Protein AF-A0A8S3WF06-F1 (afdb_monomer_lite)

Organism: Parnassius apollo (NCBI:txid110799)

Foldseek 3Di:
DLVVCLVCVVVQCVVCVVVVNNPPPVRDDDPVVSVVSVLVVQLCVLVVVLVVQCPDPPDDPLNNLVSLVSNLVSLVVSVDPVSVVVSVVSLVVLQVPDDLVSLLVVCVVDVVVSVVCQVVQCVDPSSHHDDPVVSVVVVVVVVVVVVVVVVVVVVVVVPVPDDDDDDDDDDD

Radius of gyration: 29.97 Å; chains: 1; bounding box: 88×62×79 Å

pLDDT: mean 84.51, std 13.33, range [39.91, 98.0]

Structure (mmCIF, N/CA/C/O backbone):
data_AF-A0A8S3WF06-F1
#
_entry.id   AF-A0A8S3WF06-F1
#
loop_
_atom_site.group_PDB
_atom_site.id
_atom_site.type_symbol
_atom_site.label_atom_id
_atom_site.label_alt_id
_atom_site.label_comp_id
_atom_site.label_asym_id
_atom_site.label_entity_id
_atom_site.label_seq_id
_atom_site.pdbx_PDB_ins_code
_atom_site.Cartn_x
_atom_site.Cartn_y
_atom_site.Cartn_z
_atom_site.occupancy
_atom_site.B_iso_or_equiv
_atom_site.auth_seq_id
_atom_site.auth_comp_id
_atom_site.auth_asym_id
_atom_site.auth_atom_id
_atom_site.pdbx_PDB_model_num
ATOM 1 N N . MET A 1 1 ? -9.638 -11.127 12.799 1.00 84.12 1 MET A N 1
ATOM 2 C CA . MET A 1 1 ? -9.670 -11.046 14.275 1.00 84.12 1 MET A CA 1
ATOM 3 C C . MET A 1 1 ? -10.237 -9.708 14.735 1.00 84.12 1 MET A C 1
ATOM 5 O O . MET A 1 1 ? -11.352 -9.721 15.226 1.00 84.12 1 MET A O 1
ATOM 9 N N . ILE A 1 2 ? -9.568 -8.568 14.503 1.00 90.31 2 ILE A N 1
ATOM 10 C CA . ILE A 1 2 ? -10.082 -7.236 14.905 1.00 90.31 2 ILE A CA 1
ATOM 11 C C . ILE A 1 2 ? -11.420 -6.903 14.225 1.00 90.31 2 ILE A C 1
ATOM 13 O O . ILE A 1 2 ? -12.375 -6.543 14.903 1.00 90.31 2 ILE A O 1
ATOM 17 N N . SER A 1 3 ? -11.535 -7.109 12.910 1.00 89.81 3 SER A N 1
ATOM 18 C CA . SER A 1 3 ? -12.803 -6.915 12.190 1.00 89.81 3 SER A CA 1
ATOM 19 C C . SER A 1 3 ? -13.934 -7.807 12.719 1.00 89.81 3 SER A C 1
ATOM 21 O O . SER A 1 3 ? -15.079 -7.377 12.818 1.00 89.81 3 SER A O 1
ATOM 23 N N . THR A 1 4 ? -13.617 -9.050 13.094 1.00 92.38 4 THR A N 1
ATOM 24 C CA . THR A 1 4 ? -14.557 -9.979 13.735 1.00 92.38 4 THR A CA 1
ATOM 25 C C . THR A 1 4 ? -14.986 -9.453 15.100 1.00 92.38 4 THR A C 1
ATOM 27 O O . THR A 1 4 ? -16.179 -9.383 15.373 1.00 92.38 4 THR A O 1
ATOM 30 N N . PHE A 1 5 ? -14.029 -9.020 15.924 1.00 90.62 5 PHE A N 1
ATOM 31 C CA . PHE A 1 5 ? -14.292 -8.428 17.232 1.00 90.62 5 PHE A CA 1
ATOM 32 C C . PHE A 1 5 ? -15.185 -7.185 17.122 1.00 90.62 5 PHE A C 1
ATOM 34 O O . PHE A 1 5 ? -16.205 -7.098 17.799 1.00 90.62 5 PHE A O 1
ATOM 41 N N . ASN A 1 6 ? -14.888 -6.271 16.193 1.00 89.12 6 ASN A N 1
ATOM 42 C CA . ASN A 1 6 ? -15.689 -5.069 15.950 1.00 89.12 6 ASN A CA 1
ATOM 43 C C . ASN A 1 6 ? -17.150 -5.368 15.577 1.00 89.12 6 ASN A C 1
ATOM 45 O O . ASN A 1 6 ? -18.010 -4.528 15.835 1.00 89.12 6 ASN A O 1
ATOM 49 N N . LYS A 1 7 ? -17.441 -6.545 15.005 1.00 90.94 7 LYS A N 1
ATOM 50 C CA . LYS A 1 7 ? -18.812 -6.993 14.710 1.00 90.94 7 LYS A CA 1
ATOM 51 C C . LYS A 1 7 ? -19.537 -7.530 15.943 1.00 90.94 7 LYS A C 1
ATOM 53 O O . LYS A 1 7 ? -20.739 -7.327 16.062 1.00 90.94 7 LYS A O 1
ATOM 58 N N . VAL A 1 8 ? -18.827 -8.207 16.847 1.00 92.25 8 VAL A N 1
ATOM 59 C CA . VAL A 1 8 ? -19.431 -8.872 18.017 1.00 92.25 8 VAL A CA 1
ATOM 60 C C . VAL A 1 8 ? -19.358 -8.047 19.303 1.00 92.25 8 VAL A C 1
ATOM 62 O O . VAL A 1 8 ? -20.046 -8.381 20.262 1.00 92.25 8 VAL A O 1
ATOM 65 N N . LYS A 1 9 ? -18.588 -6.949 19.337 1.00 89.38 9 LYS A N 1
ATOM 66 C CA . LYS A 1 9 ? -18.362 -6.137 20.549 1.00 89.38 9 LYS A CA 1
ATOM 67 C C . LYS A 1 9 ? -19.641 -5.657 21.239 1.00 89.38 9 LYS A C 1
ATOM 69 O O . LYS A 1 9 ? -19.691 -5.623 22.460 1.00 89.38 9 LYS A O 1
ATOM 74 N N . LEU A 1 10 ? -20.693 -5.344 20.478 1.00 89.50 10 LEU A N 1
ATOM 75 C CA . LEU A 1 10 ? -21.985 -4.940 21.046 1.00 89.50 10 LEU A CA 1
ATOM 76 C C . LEU A 1 10 ? -22.714 -6.113 21.714 1.00 89.50 10 LEU A C 1
ATOM 78 O O . LEU A 1 10 ? -23.371 -5.924 22.732 1.00 89.50 10 LEU A O 1
ATOM 82 N N . CYS A 1 11 ? -22.594 -7.320 21.158 1.00 91.50 11 CYS A N 1
ATOM 83 C CA . CYS A 1 11 ? -23.150 -8.533 21.757 1.00 91.50 11 CYS A CA 1
ATOM 84 C C . CYS A 1 11 ? -22.401 -8.896 23.042 1.00 91.50 11 CYS A C 1
ATOM 86 O O . CYS A 1 11 ? -23.038 -9.212 24.039 1.00 91.50 11 CYS A O 1
ATOM 88 N N . VAL A 1 12 ? -21.068 -8.786 23.031 1.00 89.44 12 VAL A N 1
ATOM 89 C CA . VAL A 1 12 ? -20.232 -8.987 24.225 1.00 89.44 12 VAL A CA 1
ATOM 90 C C . VAL A 1 12 ? -20.593 -7.968 25.306 1.00 89.44 12 VAL A C 1
ATOM 92 O O . VAL A 1 12 ? -20.844 -8.359 26.438 1.00 89.44 12 VAL A O 1
ATOM 95 N N . GLY A 1 13 ? -20.717 -6.684 24.952 1.00 88.75 13 GLY A N 1
ATOM 96 C CA . GLY A 1 13 ? -21.120 -5.637 25.894 1.00 88.75 13 GLY A CA 1
ATOM 97 C C . GLY A 1 13 ? -22.489 -5.892 26.532 1.00 88.75 13 GLY A C 1
ATOM 98 O O . GLY A 1 13 ? -22.626 -5.769 27.742 1.00 88.75 13 GLY A O 1
ATOM 99 N N . LYS A 1 14 ? -23.488 -6.318 25.748 1.00 90.62 14 LYS A N 1
ATOM 100 C CA . LYS A 1 14 ? -24.807 -6.694 26.287 1.00 90.62 14 LYS A CA 1
ATOM 101 C C . LYS A 1 14 ? -24.733 -7.890 27.231 1.00 90.62 14 LYS A C 1
ATOM 103 O O . LYS A 1 14 ? -25.298 -7.827 28.311 1.00 90.62 14 LYS A O 1
ATOM 108 N N . ALA A 1 15 ? -23.990 -8.931 26.861 1.00 91.94 15 ALA A N 1
ATOM 109 C CA . ALA A 1 15 ? -23.816 -10.096 27.721 1.00 91.94 15 ALA A CA 1
ATOM 110 C C . ALA A 1 15 ? -23.139 -9.734 29.057 1.00 91.94 15 ALA A C 1
ATOM 112 O O . ALA A 1 15 ? -23.506 -10.280 30.092 1.00 91.94 15 ALA A O 1
ATOM 113 N N . LEU A 1 16 ? -22.187 -8.793 29.055 1.00 90.31 16 LEU A N 1
ATOM 114 C CA . LEU A 1 16 ? -21.571 -8.290 30.288 1.00 90.31 16 LEU A CA 1
ATOM 115 C C . LEU A 1 16 ? -22.575 -7.539 31.172 1.00 90.31 16 LEU A C 1
ATOM 117 O O . LEU A 1 16 ? -22.556 -7.731 32.385 1.00 90.31 16 LEU A O 1
ATOM 121 N N . ILE A 1 17 ? -23.470 -6.746 30.575 1.00 90.56 17 ILE A N 1
ATOM 122 C CA . ILE A 1 17 ? -24.560 -6.064 31.294 1.00 90.56 17 ILE A CA 1
ATOM 123 C C . ILE A 1 17 ? -25.534 -7.086 31.893 1.00 90.56 17 ILE A C 1
ATOM 125 O O . ILE A 1 17 ? -25.853 -6.998 33.075 1.00 90.56 17 ILE A O 1
ATOM 129 N N . ASP A 1 18 ? -25.958 -8.085 31.114 1.00 93.81 18 ASP A N 1
ATOM 130 C CA . ASP A 1 18 ? -26.899 -9.123 31.565 1.00 93.81 18 ASP A CA 1
ATOM 131 C C . ASP A 1 18 ? -26.340 -9.944 32.744 1.00 93.81 18 ASP A C 1
ATOM 133 O O . ASP A 1 18 ? -27.094 -10.419 33.593 1.00 93.81 18 ASP A O 1
ATOM 137 N N . LEU A 1 19 ? -25.013 -10.091 32.819 1.00 92.00 19 LEU A N 1
ATOM 138 C CA . LEU A 1 19 ? -24.305 -10.765 33.910 1.00 92.00 19 LEU A CA 1
ATOM 139 C C . LEU A 1 19 ? -23.949 -9.836 35.087 1.00 92.00 19 LEU A C 1
ATOM 141 O O . LEU A 1 19 ?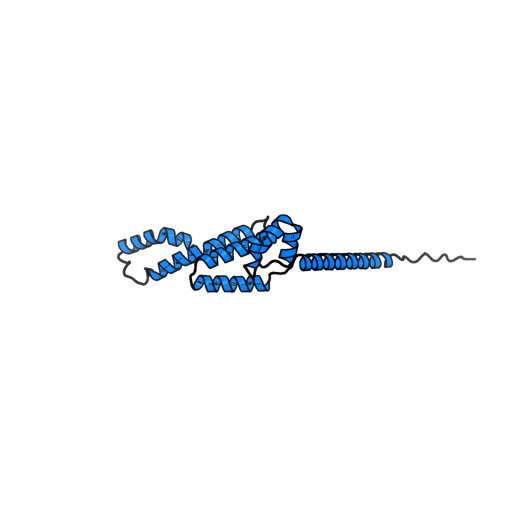 -23.395 -10.312 36.077 1.00 92.00 19 LEU A O 1
ATOM 145 N N . GLY A 1 20 ? -24.225 -8.530 34.994 1.00 88.25 20 GLY A N 1
ATOM 146 C CA . GLY A 1 20 ? -23.832 -7.532 35.998 1.00 88.25 20 GLY A CA 1
ATOM 147 C C . GLY A 1 20 ? -22.314 -7.338 36.125 1.00 88.25 20 GLY A C 1
ATOM 148 O O . GLY A 1 20 ? -21.825 -6.946 37.182 1.00 88.25 20 GLY A O 1
ATOM 149 N N . LEU A 1 21 ? -21.556 -7.663 35.072 1.00 87.88 21 LEU A N 1
ATOM 150 C CA . LEU A 1 21 ? -20.091 -7.576 35.020 1.00 87.88 21 LEU A CA 1
ATOM 151 C C . LEU A 1 21 ? -19.589 -6.347 34.250 1.00 87.88 21 LEU A C 1
ATOM 153 O O . LEU A 1 21 ? -18.383 -6.174 34.097 1.00 87.88 21 LEU A O 1
ATOM 157 N N . ASP A 1 22 ? -20.488 -5.500 33.760 1.00 81.62 22 ASP A N 1
ATOM 158 C CA . ASP A 1 22 ? -20.194 -4.313 32.952 1.00 81.62 22 ASP A CA 1
ATOM 159 C C . ASP A 1 22 ? -19.337 -3.267 33.678 1.00 81.62 22 ASP A C 1
ATOM 161 O O . ASP A 1 22 ? -18.555 -2.565 33.043 1.00 81.62 22 ASP A O 1
ATOM 165 N N . THR A 1 23 ? -19.445 -3.198 35.005 1.00 80.81 23 THR A N 1
ATOM 166 C CA . THR A 1 23 ? -18.658 -2.288 35.854 1.00 80.81 23 THR A CA 1
ATOM 167 C C . THR A 1 23 ? -17.288 -2.841 36.250 1.00 80.81 23 THR A C 1
ATOM 169 O O . THR A 1 23 ? -16.447 -2.091 36.748 1.00 80.81 23 THR A O 1
ATOM 172 N N . ASN A 1 24 ? -17.025 -4.131 36.012 1.00 83.44 24 ASN A N 1
ATOM 173 C CA . ASN A 1 24 ? -15.721 -4.725 36.282 1.00 83.44 24 ASN A CA 1
ATOM 174 C C . ASN A 1 24 ? -14.740 -4.345 35.165 1.00 83.44 24 ASN A C 1
ATOM 176 O O . ASN A 1 24 ? -14.902 -4.737 34.004 1.00 83.44 24 ASN A O 1
ATOM 180 N N . SER A 1 25 ? -13.681 -3.624 35.534 1.00 77.50 25 SER A N 1
ATOM 181 C CA . SER A 1 25 ? -12.604 -3.228 34.617 1.00 77.50 25 SER A CA 1
ATOM 182 C C . SER A 1 25 ? -11.850 -4.414 34.016 1.00 77.50 25 SER A C 1
ATOM 184 O O . SER A 1 25 ? -11.209 -4.271 32.984 1.00 77.50 25 SER A O 1
ATOM 186 N N . ASP A 1 26 ? -11.937 -5.590 34.639 1.00 82.94 26 ASP A N 1
ATOM 187 C CA . ASP A 1 26 ? -11.253 -6.800 34.171 1.00 82.94 26 ASP A CA 1
ATOM 188 C C . ASP A 1 26 ? -11.889 -7.392 32.903 1.00 82.94 26 ASP A C 1
ATOM 190 O O . ASP A 1 26 ? -11.237 -8.134 32.167 1.00 82.94 26 ASP A O 1
ATOM 194 N N . TYR A 1 27 ? -13.161 -7.075 32.639 1.00 80.75 27 TYR A N 1
ATOM 195 C CA . TYR A 1 27 ? -13.939 -7.681 31.553 1.00 80.75 27 TYR A CA 1
ATOM 196 C C . TYR A 1 27 ? -14.423 -6.676 30.504 1.00 80.75 27 TYR A C 1
ATOM 198 O O . TYR A 1 27 ? -14.832 -7.082 29.414 1.00 80.75 27 TYR A O 1
ATOM 206 N N . SER A 1 28 ? -14.391 -5.378 30.809 1.00 80.88 28 SER A N 1
ATOM 207 C CA . SER A 1 28 ? -14.886 -4.320 29.931 1.00 80.88 28 SER A CA 1
ATOM 208 C C . SER A 1 28 ? -13.738 -3.500 29.345 1.00 80.88 28 SER A C 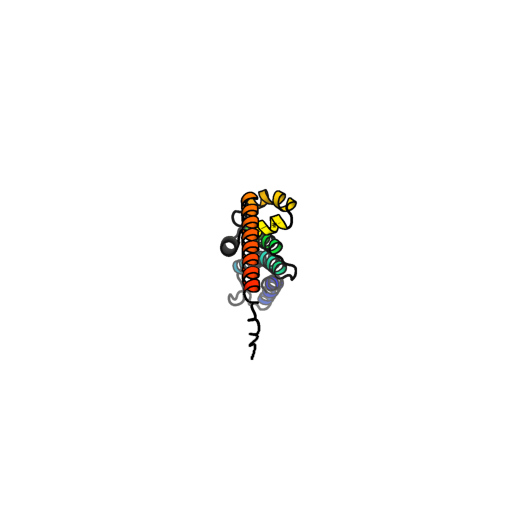1
ATOM 210 O O . SER A 1 28 ? -12.829 -3.077 30.050 1.00 80.88 28 SER A O 1
ATOM 212 N N . LEU A 1 29 ? -13.789 -3.271 28.030 1.00 84.69 29 LEU A N 1
ATOM 213 C CA . LEU A 1 29 ? -12.903 -2.311 27.377 1.00 84.69 29 LEU A CA 1
ATOM 214 C C . LEU A 1 29 ? -13.469 -0.898 27.512 1.00 84.69 29 LEU A C 1
ATOM 216 O O . LEU A 1 29 ? -14.684 -0.692 27.401 1.00 84.69 29 LEU A O 1
ATOM 220 N N . SER A 1 30 ? -12.584 0.079 27.662 1.00 87.44 30 SER A N 1
ATOM 221 C CA . SER A 1 30 ? -12.948 1.490 27.664 1.00 87.44 30 SER A CA 1
ATOM 222 C C . SER A 1 30 ? -13.412 1.961 26.277 1.00 87.44 30 SER A C 1
ATOM 224 O O . SER A 1 30 ? -13.138 1.349 25.235 1.00 87.44 30 SER A O 1
ATOM 226 N N . ALA A 1 31 ? -14.115 3.095 26.235 1.00 86.94 31 ALA A N 1
ATOM 227 C CA . ALA A 1 31 ? -14.533 3.713 24.976 1.00 86.94 31 ALA A CA 1
ATOM 228 C C . ALA A 1 31 ? -13.329 4.086 24.086 1.00 86.94 31 ALA A C 1
ATOM 230 O O . ALA A 1 31 ? -13.384 3.963 22.855 1.00 86.94 31 ALA A O 1
ATOM 231 N N . GLU A 1 32 ? -12.221 4.499 24.702 1.00 89.75 32 GLU A N 1
ATOM 232 C CA . GLU A 1 32 ? -10.953 4.786 24.034 1.00 89.75 32 GLU A CA 1
ATOM 233 C C . GLU A 1 32 ? -10.375 3.522 23.392 1.00 89.75 32 GLU A C 1
ATOM 235 O O . GLU A 1 32 ? -10.008 3.547 22.216 1.00 89.75 32 GLU A O 1
ATOM 240 N N . GLU A 1 33 ? -10.362 2.394 24.104 1.00 89.31 33 GLU A N 1
ATOM 241 C CA . GLU A 1 33 ? -9.859 1.116 23.587 1.00 89.31 33 GLU A CA 1
ATOM 242 C C . GLU A 1 33 ? -10.685 0.616 22.395 1.00 89.31 33 GLU A C 1
ATOM 244 O O . GLU A 1 33 ? -10.134 0.219 21.361 1.00 89.31 33 GLU A O 1
ATOM 249 N N . TYR A 1 34 ? -12.015 0.729 22.463 1.00 88.69 34 TYR A N 1
ATOM 250 C CA . TYR A 1 34 ? -12.882 0.429 21.320 1.00 88.69 34 TYR A CA 1
ATOM 251 C C . TYR A 1 34 ? -12.615 1.332 20.116 1.00 88.69 34 TYR A C 1
ATOM 253 O O . TYR A 1 34 ? -12.687 0.883 18.962 1.00 88.69 34 TYR A O 1
ATOM 261 N N . THR A 1 35 ? -12.313 2.603 20.368 1.00 88.62 35 THR A N 1
ATOM 262 C CA . THR A 1 35 ? -11.961 3.567 19.324 1.00 88.62 35 THR A CA 1
ATOM 263 C C . THR A 1 35 ? -10.633 3.186 18.674 1.00 88.62 35 THR A C 1
ATOM 265 O O . THR A 1 35 ? -10.538 3.165 17.445 1.00 88.62 35 THR A O 1
ATOM 268 N N . VAL A 1 36 ? -9.635 2.785 19.466 1.00 88.75 36 VAL A N 1
ATOM 269 C CA . VAL A 1 36 ? -8.344 2.281 18.972 1.00 88.75 36 VAL A CA 1
ATOM 270 C C . VAL A 1 36 ? -8.533 1.040 18.099 1.00 88.75 36 VAL A C 1
ATOM 272 O O . VAL A 1 36 ? -8.015 1.011 16.984 1.00 88.75 36 VAL A O 1
ATOM 275 N N . LEU A 1 37 ? -9.319 0.051 18.532 1.00 89.75 37 LEU A N 1
ATOM 276 C CA . LEU A 1 37 ? -9.584 -1.166 17.749 1.00 89.75 37 LEU A CA 1
ATOM 277 C C . LEU A 1 37 ? -10.316 -0.877 16.433 1.00 89.75 37 LEU A C 1
ATOM 279 O O . LEU A 1 37 ? -10.025 -1.483 15.400 1.00 89.75 37 LEU A O 1
ATOM 283 N N . THR A 1 38 ? -11.250 0.071 16.448 1.00 88.75 38 THR A N 1
ATOM 284 C CA . THR A 1 38 ? -11.964 0.499 15.237 1.00 88.75 38 THR A CA 1
ATOM 285 C C . THR A 1 38 ? -11.022 1.221 14.273 1.00 88.75 38 THR A C 1
ATOM 287 O O . THR A 1 38 ? -11.062 0.984 13.066 1.00 88.75 38 THR A O 1
ATOM 290 N N . ASN A 1 39 ? -10.135 2.068 14.796 1.00 88.50 39 ASN A N 1
ATOM 291 C CA . ASN A 1 39 ? -9.130 2.750 13.991 1.00 88.50 39 ASN A CA 1
ATOM 292 C C . ASN A 1 39 ? -8.122 1.758 13.405 1.00 88.50 39 ASN A C 1
ATOM 294 O O . ASN A 1 39 ? -7.877 1.813 12.205 1.00 88.50 39 ASN A O 1
ATOM 298 N N . LEU A 1 40 ? -7.608 0.808 14.192 1.00 90.81 40 LEU A N 1
ATOM 299 C CA . LEU A 1 40 ? -6.702 -0.241 13.712 1.00 90.81 40 LEU A CA 1
ATOM 300 C C . LEU A 1 40 ? -7.306 -1.052 12.564 1.00 90.81 40 LEU A C 1
ATOM 302 O O . LEU A 1 40 ? -6.621 -1.315 11.579 1.00 90.81 40 LEU A O 1
ATOM 306 N N . ASP A 1 41 ? -8.590 -1.402 12.647 1.00 91.69 41 ASP A N 1
ATOM 307 C CA . ASP A 1 41 ? -9.278 -2.111 11.564 1.00 91.69 41 ASP A CA 1
ATOM 308 C C . ASP A 1 41 ? -9.252 -1.311 10.254 1.00 91.69 41 ASP A C 1
ATOM 310 O O . ASP A 1 41 ? -8.956 -1.871 9.199 1.00 91.69 41 ASP A O 1
ATOM 314 N N . ARG A 1 42 ? -9.466 0.012 10.323 1.00 90.88 42 ARG A N 1
ATOM 315 C CA . ARG A 1 42 ? -9.368 0.921 9.166 1.00 90.88 42 ARG A CA 1
ATOM 316 C C . ARG A 1 42 ? -7.947 1.007 8.613 1.00 90.88 42 ARG A C 1
ATOM 318 O O . ARG A 1 42 ? -7.784 0.974 7.398 1.00 90.88 42 ARG A O 1
ATOM 325 N N . VAL A 1 43 ? -6.933 1.073 9.481 1.00 92.69 43 VAL A N 1
ATOM 326 C CA . VAL A 1 43 ? -5.513 1.094 9.077 1.00 92.69 43 VAL A CA 1
ATOM 327 C C . VAL A 1 43 ? -5.122 -0.182 8.337 1.00 92.69 43 VAL A C 1
ATOM 329 O O . VAL A 1 43 ? -4.381 -0.130 7.357 1.00 92.69 43 VAL A O 1
ATOM 332 N N . PHE A 1 44 ? -5.627 -1.334 8.776 1.00 92.69 44 PHE A N 1
ATOM 333 C CA . PHE A 1 44 ? -5.276 -2.612 8.166 1.00 92.69 44 PHE A CA 1
ATOM 334 C C . PHE A 1 44 ? -6.003 -2.898 6.849 1.00 92.69 44 PHE A C 1
ATOM 336 O O . PHE A 1 44 ? -5.511 -3.729 6.088 1.00 92.69 44 PHE A O 1
ATOM 343 N N . GLN A 1 45 ? -7.108 -2.217 6.521 1.00 93.69 45 GLN A N 1
ATOM 344 C CA . GLN A 1 45 ? -7.802 -2.419 5.238 1.00 93.69 45 GLN A CA 1
ATOM 345 C C . GLN A 1 45 ? -6.905 -2.202 4.003 1.00 93.69 45 GLN A C 1
ATOM 347 O O . GLN A 1 45 ? -6.799 -3.128 3.195 1.00 93.69 45 GLN A O 1
ATOM 352 N N . PRO A 1 46 ? -6.222 -1.051 3.822 1.00 95.25 46 PRO A N 1
ATOM 353 C CA . PRO A 1 46 ? -5.363 -0.848 2.654 1.00 95.25 46 PRO A CA 1
ATOM 354 C C . PRO A 1 46 ? -4.176 -1.814 2.615 1.00 95.25 46 PRO A C 1
ATOM 356 O O . PRO A 1 46 ? -3.774 -2.239 1.535 1.00 95.25 46 PRO A O 1
ATOM 359 N N . ILE A 1 47 ? -3.649 -2.210 3.777 1.00 95.00 47 ILE A N 1
ATOM 360 C CA . ILE A 1 47 ? -2.549 -3.179 3.876 1.00 95.00 47 ILE A CA 1
ATOM 361 C C . ILE A 1 47 ? -3.024 -4.565 3.442 1.00 95.00 47 ILE A C 1
ATOM 363 O O . ILE A 1 47 ? -2.351 -5.229 2.659 1.00 95.00 47 ILE A O 1
ATOM 367 N N . LYS A 1 48 ? -4.203 -4.991 3.904 1.00 95.69 48 LYS A N 1
ATOM 368 C CA . LYS A 1 48 ? -4.814 -6.258 3.503 1.00 95.69 48 LYS A CA 1
ATOM 369 C C . LYS A 1 48 ? -5.000 -6.317 1.986 1.00 95.69 48 LYS A C 1
ATOM 371 O O . LYS A 1 48 ? -4.545 -7.276 1.374 1.00 95.69 48 LYS A O 1
ATOM 376 N N . LEU A 1 49 ? -5.619 -5.293 1.393 1.00 96.62 49 LEU A N 1
ATOM 377 C CA . LEU A 1 49 ? -5.831 -5.220 -0.058 1.00 96.62 49 LEU A CA 1
ATOM 378 C C . LEU A 1 49 ? -4.505 -5.273 -0.823 1.00 96.62 49 LEU A C 1
ATOM 380 O O . LEU A 1 49 ? -4.389 -5.984 -1.818 1.00 96.62 49 LEU A O 1
ATOM 384 N N . ALA A 1 50 ? -3.490 -4.555 -0.339 1.00 97.38 50 ALA A N 1
ATOM 385 C CA . ALA A 1 50 ? -2.174 -4.561 -0.956 1.00 97.38 50 ALA A CA 1
ATOM 386 C C . ALA A 1 50 ? -1.526 -5.950 -0.919 1.00 97.38 50 ALA A C 1
ATOM 388 O O . ALA A 1 50 ? -1.043 -6.428 -1.941 1.00 97.38 50 ALA A O 1
ATOM 389 N N . VAL A 1 51 ? -1.557 -6.624 0.233 1.00 96.75 51 VAL A N 1
ATOM 390 C CA . VAL A 1 51 ? -1.027 -7.987 0.380 1.00 96.75 51 VAL A CA 1
ATOM 391 C C . VAL A 1 51 ? -1.789 -8.970 -0.506 1.00 96.75 51 VAL A C 1
ATOM 393 O O . VAL A 1 51 ? -1.160 -9.781 -1.176 1.00 96.75 51 VAL A O 1
ATOM 396 N N . GLU A 1 52 ? -3.119 -8.877 -0.570 1.00 97.44 52 GLU A N 1
ATOM 397 C CA . GLU A 1 52 ? -3.928 -9.728 -1.447 1.00 97.44 52 GLU A CA 1
ATOM 398 C C . GLU A 1 52 ? -3.506 -9.592 -2.909 1.00 97.44 52 GLU A C 1
ATOM 400 O O . GLU A 1 52 ? -3.332 -10.610 -3.571 1.00 97.44 52 GLU A O 1
ATOM 405 N N . VAL A 1 53 ? -3.280 -8.368 -3.400 1.00 98.00 53 VAL A N 1
ATOM 406 C CA . VAL A 1 53 ? -2.814 -8.140 -4.776 1.00 98.00 53 VAL A CA 1
ATOM 407 C C . VAL A 1 53 ? -1.385 -8.648 -4.976 1.00 98.00 53 VAL A C 1
ATOM 409 O O . VAL A 1 53 ? -1.138 -9.374 -5.936 1.00 98.00 53 VAL A O 1
ATOM 412 N N . LEU A 1 54 ? -0.466 -8.331 -4.059 1.00 96.50 54 LEU A N 1
ATOM 413 C CA . LEU A 1 54 ? 0.944 -8.735 -4.139 1.00 96.50 54 LEU A CA 1
ATOM 414 C C . LEU A 1 54 ? 1.143 -10.254 -4.079 1.00 96.50 54 LEU A C 1
ATOM 416 O O . LEU A 1 54 ? 2.111 -10.771 -4.630 1.00 96.50 54 LEU A O 1
ATOM 420 N N . CYS A 1 55 ? 0.244 -10.974 -3.409 1.00 97.00 55 CYS A N 1
ATOM 421 C CA . CYS A 1 55 ? 0.298 -12.429 -3.290 1.00 97.00 55 CYS A CA 1
ATOM 422 C C . CYS A 1 55 ? -0.390 -13.168 -4.449 1.00 97.00 55 CYS A C 1
ATOM 424 O O . CYS A 1 55 ? -0.417 -14.403 -4.447 1.00 97.00 55 CYS A O 1
ATOM 426 N N . ARG A 1 56 ? -0.948 -12.466 -5.444 1.00 97.44 56 ARG A N 1
ATOM 427 C CA . ARG A 1 56 ? -1.498 -13.124 -6.636 1.00 97.44 56 ARG A CA 1
ATOM 428 C C . ARG A 1 56 ? -0.383 -13.681 -7.516 1.00 97.44 56 ARG A C 1
ATOM 430 O O . ARG A 1 56 ? 0.687 -13.094 -7.641 1.00 97.44 56 ARG A O 1
ATOM 437 N N . ARG A 1 57 ? -0.669 -14.792 -8.203 1.00 96.50 57 ARG A N 1
ATOM 438 C CA . ARG A 1 57 ? 0.287 -15.434 -9.128 1.00 96.50 57 ARG A CA 1
ATOM 439 C C . ARG A 1 57 ? 0.652 -14.560 -10.328 1.00 96.50 57 ARG A C 1
ATOM 441 O O . ARG A 1 57 ? 1.720 -14.744 -10.894 1.00 96.50 57 ARG A O 1
ATOM 448 N N . ASP A 1 58 ? -0.237 -13.658 -10.727 1.00 95.00 58 ASP A N 1
ATOM 449 C CA . ASP A 1 58 ? -0.055 -12.736 -11.847 1.00 95.00 58 ASP A CA 1
ATOM 450 C C . ASP A 1 58 ? 0.540 -11.382 -11.424 1.00 95.00 58 ASP A C 1
ATOM 452 O O . ASP A 1 58 ? 0.668 -10.487 -12.258 1.00 95.00 58 ASP A O 1
ATOM 456 N N . SER A 1 59 ? 0.918 -11.214 -10.150 1.00 94.00 59 SER A N 1
ATOM 457 C CA . SER A 1 59 ? 1.536 -9.976 -9.678 1.00 94.00 59 SER A CA 1
ATOM 458 C C . SER A 1 59 ? 2.958 -9.839 -10.222 1.00 94.00 59 SER A C 1
ATOM 460 O O . SER A 1 59 ? 3.881 -10.532 -9.795 1.00 94.00 59 SER A O 1
ATOM 462 N N . ASP A 1 60 ? 3.144 -8.892 -11.138 1.00 91.25 60 ASP A N 1
ATOM 463 C CA . ASP A 1 60 ? 4.451 -8.482 -11.650 1.00 91.25 60 ASP A CA 1
ATOM 464 C C . ASP A 1 60 ? 5.008 -7.248 -10.908 1.00 91.25 60 ASP A C 1
ATOM 466 O O . ASP A 1 60 ? 4.358 -6.666 -10.035 1.00 91.25 60 ASP A O 1
ATOM 470 N N . LEU A 1 61 ? 6.236 -6.829 -11.243 1.00 89.81 61 LEU A N 1
ATOM 471 C CA . LEU A 1 61 ? 6.893 -5.703 -10.561 1.00 89.81 61 LEU A CA 1
ATOM 472 C C . LEU A 1 61 ? 6.150 -4.370 -10.759 1.00 89.81 61 LEU A C 1
ATOM 474 O O . LEU A 1 61 ? 6.155 -3.522 -9.869 1.00 89.81 61 LEU A O 1
ATOM 478 N N . VAL A 1 62 ? 5.483 -4.187 -11.902 1.00 88.75 62 VAL A N 1
ATOM 479 C CA . VAL A 1 62 ? 4.688 -2.982 -12.188 1.00 88.75 62 VAL A CA 1
ATOM 480 C C . VAL A 1 62 ? 3.422 -2.966 -11.325 1.00 88.75 62 VAL A C 1
ATOM 482 O O . VAL A 1 62 ? 3.077 -1.945 -10.731 1.00 88.75 62 VAL A O 1
ATOM 485 N N . THR A 1 63 ? 2.761 -4.113 -11.191 1.00 91.56 63 THR A N 1
ATOM 486 C CA . THR A 1 63 ? 1.606 -4.300 -10.307 1.00 91.56 63 THR A CA 1
ATOM 487 C C . THR A 1 63 ? 2.002 -4.036 -8.859 1.00 91.56 63 THR A C 1
ATOM 489 O O . THR A 1 63 ? 1.317 -3.284 -8.163 1.00 91.56 63 THR A O 1
ATOM 492 N N . ALA A 1 64 ? 3.149 -4.561 -8.425 1.00 92.50 64 ALA A N 1
ATOM 493 C CA . ALA A 1 64 ? 3.672 -4.317 -7.089 1.00 92.50 64 ALA A CA 1
ATOM 494 C C . ALA A 1 64 ? 3.932 -2.826 -6.822 1.00 92.50 64 ALA A C 1
ATOM 496 O O . ALA A 1 64 ? 3.493 -2.308 -5.797 1.00 92.50 64 ALA A O 1
ATOM 497 N N . GLU A 1 65 ? 4.557 -2.113 -7.762 1.00 90.31 65 GLU A N 1
ATOM 498 C CA . GLU A 1 65 ? 4.797 -0.666 -7.661 1.00 90.31 65 GLU A CA 1
ATOM 499 C C . GLU A 1 65 ? 3.489 0.120 -7.475 1.00 90.31 65 GLU A C 1
ATOM 501 O O . GLU A 1 65 ? 3.367 0.944 -6.565 1.00 90.31 65 GLU A O 1
ATOM 506 N N . THR A 1 66 ? 2.490 -0.147 -8.322 1.00 90.31 66 THR A N 1
ATOM 507 C CA . THR A 1 66 ? 1.190 0.543 -8.249 1.00 90.31 66 THR A CA 1
ATOM 508 C C . THR A 1 66 ? 0.440 0.222 -6.958 1.00 90.31 66 THR A C 1
ATOM 510 O O . THR A 1 66 ? -0.157 1.109 -6.348 1.00 90.31 66 THR A O 1
ATOM 513 N N . THR A 1 67 ? 0.536 -1.021 -6.490 1.00 95.44 67 THR A N 1
ATOM 514 C CA . THR A 1 67 ? -0.123 -1.495 -5.270 1.00 95.44 67 THR A CA 1
ATOM 515 C C . THR A 1 67 ? 0.506 -0.894 -4.017 1.00 95.44 67 THR A C 1
ATOM 517 O O . THR A 1 67 ? -0.210 -0.445 -3.122 1.00 95.44 67 THR A O 1
ATOM 520 N N . LEU A 1 68 ? 1.839 -0.816 -3.957 1.00 94.69 68 LEU A N 1
ATOM 521 C CA . LEU A 1 68 ? 2.544 -0.149 -2.862 1.00 94.69 68 LEU A CA 1
ATOM 522 C C . LEU A 1 68 ? 2.199 1.342 -2.810 1.00 94.69 68 LEU A C 1
ATOM 524 O O . LEU A 1 68 ? 1.933 1.861 -1.726 1.00 94.69 68 LEU A O 1
ATOM 528 N N . ARG A 1 69 ? 2.116 2.021 -3.962 1.00 92.19 69 ARG A N 1
ATOM 529 C CA . ARG A 1 69 ? 1.671 3.422 -3.995 1.00 92.19 69 ARG A CA 1
ATOM 530 C C . ARG A 1 69 ? 0.238 3.577 -3.508 1.00 92.19 69 ARG A C 1
ATOM 532 O O . ARG A 1 69 ? -0.032 4.458 -2.695 1.00 92.19 69 ARG A O 1
ATOM 539 N N . PHE A 1 70 ? -0.673 2.730 -3.984 1.00 94.50 70 PHE A N 1
ATOM 540 C CA . PHE A 1 70 ? -2.062 2.722 -3.530 1.00 94.50 70 PHE A CA 1
ATOM 541 C C . PHE A 1 70 ? -2.146 2.570 -2.006 1.00 94.50 70 PHE A C 1
ATOM 543 O O . PHE A 1 70 ? -2.815 3.365 -1.348 1.00 94.50 70 PHE A O 1
ATOM 550 N N . MET A 1 71 ? -1.415 1.604 -1.442 1.00 96.38 71 MET A N 1
ATOM 551 C CA . MET A 1 71 ? -1.376 1.357 -0.002 1.00 96.38 71 MET A CA 1
ATOM 552 C C . MET A 1 71 ? -0.923 2.597 0.773 1.00 96.38 71 MET A C 1
ATOM 554 O O . MET A 1 71 ? -1.591 2.993 1.725 1.00 96.38 71 MET A O 1
ATOM 558 N N . ILE A 1 72 ? 0.183 3.222 0.359 1.00 94.81 72 ILE A N 1
ATOM 559 C CA . ILE A 1 72 ? 0.725 4.409 1.030 1.00 94.81 72 ILE A CA 1
ATOM 560 C C . ILE A 1 72 ? -0.258 5.581 0.961 1.00 94.81 72 ILE A C 1
ATOM 562 O O . ILE A 1 72 ? -0.568 6.155 2.001 1.00 94.81 72 ILE A O 1
ATOM 566 N N . ARG A 1 73 ? -0.839 5.869 -0.211 1.00 93.19 73 ARG A N 1
ATOM 567 C CA . ARG A 1 73 ? -1.839 6.943 -0.360 1.00 93.19 73 ARG A CA 1
ATOM 568 C C . ARG A 1 73 ? -3.053 6.715 0.538 1.00 93.19 73 ARG A C 1
ATOM 570 O O . ARG A 1 73 ? -3.499 7.632 1.218 1.00 93.19 73 ARG A O 1
ATOM 577 N N . LYS A 1 74 ? -3.562 5.480 0.594 1.00 94.50 74 LYS A N 1
ATOM 578 C CA . LYS A 1 74 ? -4.698 5.131 1.458 1.00 94.50 74 LYS A CA 1
ATOM 579 C C . LYS A 1 74 ? -4.385 5.205 2.943 1.00 94.50 74 LYS A C 1
ATOM 581 O O . LYS A 1 74 ? -5.271 5.534 3.724 1.00 94.50 74 LYS A O 1
ATOM 586 N N . LEU A 1 75 ? -3.148 4.929 3.341 1.00 94.06 75 LEU A N 1
ATOM 587 C CA . LEU A 1 75 ? -2.714 5.164 4.713 1.00 94.06 75 LEU A CA 1
ATOM 588 C C . LEU A 1 75 ? -2.640 6.671 5.000 1.00 94.06 75 LEU A C 1
ATOM 590 O O . LEU A 1 75 ? -3.208 7.134 5.984 1.00 94.06 75 LEU A O 1
ATOM 594 N N . GLU A 1 76 ? -2.026 7.461 4.125 1.00 91.62 76 GLU A N 1
ATOM 595 C CA . GLU A 1 76 ? -1.879 8.912 4.309 1.00 91.62 76 GLU A CA 1
ATOM 596 C C . GLU A 1 76 ? -3.234 9.652 4.414 1.00 91.62 76 GLU A C 1
ATOM 598 O O . GLU A 1 76 ? -3.341 10.622 5.165 1.00 91.62 76 GLU A O 1
ATOM 603 N N . GLU A 1 77 ? -4.301 9.137 3.787 1.00 92.38 77 GLU A N 1
ATOM 604 C CA . GLU A 1 77 ? -5.684 9.636 3.929 1.00 92.38 77 GLU A CA 1
ATOM 605 C C . GLU A 1 77 ? -6.251 9.519 5.366 1.00 92.38 77 GLU A C 1
ATOM 607 O O . GLU A 1 77 ? -7.132 10.290 5.748 1.00 92.38 77 GLU A O 1
ATOM 612 N N . LEU A 1 78 ? -5.766 8.589 6.200 1.00 89.62 78 LEU A N 1
ATOM 613 C CA . LEU A 1 78 ? -6.346 8.307 7.524 1.00 89.62 78 LEU A CA 1
ATOM 614 C C . LEU A 1 78 ? -5.899 9.281 8.636 1.00 89.62 78 LEU A C 1
ATOM 616 O O . LEU A 1 78 ? -6.401 9.167 9.750 1.00 89.62 78 LEU A O 1
ATOM 620 N N . THR A 1 79 ? -4.986 10.225 8.357 1.00 82.50 79 THR A N 1
ATOM 621 C CA . THR A 1 79 ? -4.484 11.366 9.181 1.00 82.50 79 THR A CA 1
ATOM 622 C C . THR A 1 79 ? -4.050 11.134 10.647 1.00 82.50 79 THR A C 1
ATOM 624 O O . THR A 1 79 ? -3.433 12.020 11.249 1.00 82.50 79 THR A O 1
ATOM 627 N N . THR A 1 80 ? -4.271 9.957 11.239 1.00 86.69 80 THR A N 1
ATOM 628 C CA . THR A 1 80 ? -3.889 9.663 12.631 1.00 86.69 80 THR A CA 1
ATOM 629 C C . THR A 1 80 ? -2.369 9.620 12.832 1.00 86.69 80 THR A C 1
ATOM 631 O O . THR A 1 80 ? -1.594 9.310 11.924 1.00 86.69 80 THR A O 1
ATOM 634 N N . THR A 1 81 ? -1.918 9.893 14.060 1.00 88.31 81 THR A N 1
ATOM 635 C CA . THR A 1 81 ? -0.492 9.855 14.438 1.00 88.31 81 THR A CA 1
ATOM 636 C C . THR A 1 81 ? 0.137 8.477 14.239 1.00 88.31 81 THR A C 1
ATOM 638 O O . THR A 1 81 ? 1.265 8.389 13.755 1.00 88.31 81 THR A O 1
ATOM 641 N N . LEU A 1 82 ? -0.589 7.406 14.574 1.00 86.94 82 LEU A N 1
ATOM 642 C CA . LEU A 1 82 ? -0.149 6.026 14.365 1.00 86.94 82 LEU A CA 1
ATOM 643 C C . LEU A 1 82 ? 0.075 5.737 12.879 1.00 86.94 82 LEU A C 1
ATOM 645 O O . LEU A 1 82 ? 1.120 5.210 12.503 1.00 86.94 82 LEU A O 1
ATOM 649 N N . VAL A 1 83 ? -0.890 6.114 12.035 1.00 91.75 83 VAL A N 1
ATOM 650 C CA . VAL A 1 83 ? -0.804 5.867 10.594 1.00 91.75 83 VAL A CA 1
ATOM 651 C C . VAL A 1 83 ? 0.336 6.645 9.966 1.00 91.75 83 VAL A C 1
ATOM 653 O O . VAL A 1 83 ? 1.036 6.094 9.129 1.00 91.75 83 VAL A O 1
ATOM 656 N N . ARG A 1 84 ? 0.587 7.878 10.410 1.00 91.81 84 ARG A N 1
ATOM 657 C CA . ARG A 1 84 ? 1.729 8.664 9.933 1.00 91.81 84 ARG A CA 1
ATOM 658 C C . ARG A 1 84 ? 3.055 7.946 10.178 1.00 91.81 84 ARG A C 1
ATOM 660 O O . ARG A 1 84 ? 3.832 7.790 9.245 1.00 91.81 84 ARG A O 1
ATOM 667 N N . LYS A 1 85 ? 3.272 7.444 11.400 1.00 93.38 85 LYS A N 1
ATOM 668 C CA . LYS A 1 85 ? 4.478 6.671 11.749 1.00 93.38 85 LYS A CA 1
ATOM 669 C C . LYS A 1 85 ? 4.588 5.379 10.937 1.00 93.38 85 LYS A C 1
ATOM 671 O O . LYS A 1 85 ? 5.673 5.017 10.492 1.00 93.38 85 LYS A O 1
ATOM 676 N N . LEU A 1 86 ? 3.467 4.683 10.742 1.00 93.62 86 LEU A N 1
ATOM 677 C CA . LEU A 1 86 ? 3.427 3.457 9.949 1.00 93.62 86 LEU A CA 1
ATOM 678 C C . LEU A 1 86 ? 3.736 3.729 8.472 1.00 93.62 86 LEU A C 1
ATOM 680 O O . LEU A 1 86 ? 4.571 3.042 7.891 1.00 93.62 86 LEU A O 1
ATOM 684 N N . ALA A 1 87 ? 3.095 4.737 7.880 1.00 94.19 87 ALA A N 1
ATOM 685 C CA . ALA A 1 87 ? 3.321 5.153 6.504 1.00 94.19 87 ALA A CA 1
ATOM 686 C C . ALA A 1 87 ? 4.781 5.565 6.303 1.00 94.19 87 ALA A C 1
ATOM 688 O O . ALA A 1 87 ? 5.421 5.069 5.386 1.00 94.19 87 ALA A O 1
ATOM 689 N N . GLU A 1 88 ? 5.345 6.375 7.199 1.00 94.81 88 GLU A N 1
ATOM 690 C CA . GLU A 1 88 ? 6.755 6.772 7.157 1.00 94.81 88 GLU A CA 1
ATOM 691 C C . GLU A 1 88 ? 7.702 5.563 7.223 1.00 94.81 88 GLU A C 1
ATOM 693 O O . GLU A 1 88 ? 8.596 5.424 6.389 1.00 94.81 88 GLU A O 1
ATOM 698 N N . SER A 1 89 ? 7.464 4.627 8.147 1.00 95.38 89 SER A N 1
ATOM 699 C CA . SER A 1 89 ? 8.255 3.395 8.249 1.00 95.38 89 SER A CA 1
ATOM 700 C C . SER A 1 89 ? 8.175 2.545 6.975 1.00 95.38 89 SER A C 1
ATOM 702 O O . SER A 1 89 ? 9.196 2.051 6.489 1.00 95.38 89 SER A O 1
ATOM 704 N N . LEU A 1 90 ? 6.982 2.418 6.386 1.00 95.25 90 LEU A N 1
ATOM 705 C CA . LEU A 1 90 ? 6.789 1.712 5.121 1.00 95.25 90 LEU A CA 1
ATOM 706 C C . LEU A 1 90 ? 7.482 2.432 3.962 1.00 95.25 90 LEU A C 1
ATOM 708 O O . LEU A 1 90 ? 8.141 1.774 3.159 1.00 95.25 90 LEU A O 1
ATOM 712 N N . ARG A 1 91 ? 7.394 3.765 3.890 1.00 95.19 91 ARG A N 1
ATOM 713 C CA . ARG A 1 91 ? 8.078 4.574 2.871 1.00 95.19 91 ARG A CA 1
ATOM 714 C C . ARG A 1 91 ? 9.588 4.374 2.940 1.00 95.19 91 ARG A C 1
ATOM 716 O O . ARG A 1 91 ? 10.192 4.096 1.909 1.00 95.19 91 ARG A O 1
ATOM 723 N N . ASN A 1 92 ? 10.172 4.403 4.137 1.00 95.50 92 ASN A N 1
ATOM 724 C CA . ASN A 1 92 ? 11.599 4.137 4.337 1.00 95.50 92 ASN A CA 1
ATOM 725 C C . ASN A 1 92 ? 11.974 2.730 3.860 1.00 95.50 92 ASN A C 1
ATOM 727 O O . ASN A 1 92 ? 12.916 2.557 3.088 1.00 95.50 92 ASN A O 1
ATOM 731 N N . ARG A 1 93 ? 11.180 1.718 4.229 1.00 95.44 93 ARG A N 1
ATOM 732 C CA . ARG A 1 93 ? 11.452 0.332 3.830 1.00 95.44 93 ARG A CA 1
ATOM 733 C C . ARG A 1 93 ? 11.318 0.095 2.325 1.00 95.44 93 ARG A C 1
ATOM 735 O O . ARG A 1 93 ? 12.029 -0.746 1.774 1.00 95.44 93 ARG A O 1
ATOM 742 N N . ILE A 1 94 ? 10.406 0.807 1.664 1.00 94.06 94 ILE A N 1
ATOM 743 C CA . ILE A 1 94 ? 10.271 0.794 0.205 1.00 94.06 94 ILE A CA 1
ATOM 744 C C . ILE A 1 94 ? 11.474 1.504 -0.425 1.00 94.06 94 ILE A C 1
ATOM 746 O O . ILE A 1 94 ? 12.069 0.950 -1.345 1.00 94.06 94 ILE A O 1
ATOM 750 N N . ALA A 1 95 ? 11.877 2.670 0.089 1.00 92.56 95 ALA A N 1
ATOM 751 C CA . ALA A 1 95 ? 13.001 3.451 -0.433 1.00 92.56 95 ALA A CA 1
ATOM 752 C C . ALA A 1 95 ? 14.315 2.657 -0.436 1.00 92.56 95 ALA A C 1
ATOM 754 O O . ALA A 1 95 ? 15.045 2.683 -1.420 1.00 92.56 95 ALA A O 1
ATOM 755 N N . GLU A 1 96 ? 14.577 1.889 0.625 1.00 93.12 96 GLU A N 1
ATOM 756 C CA . GLU A 1 96 ? 15.764 1.028 0.748 1.00 93.12 96 GLU A CA 1
ATOM 757 C C . GLU A 1 96 ? 15.863 -0.058 -0.337 1.00 93.12 96 GLU A C 1
ATOM 759 O O . GLU A 1 96 ? 16.949 -0.564 -0.611 1.00 93.12 96 GLU A O 1
ATOM 764 N N . ARG A 1 97 ? 14.732 -0.470 -0.921 1.00 89.94 97 ARG A N 1
ATOM 765 C CA . ARG A 1 97 ? 14.646 -1.626 -1.832 1.00 89.94 97 ARG A CA 1
ATOM 766 C C . ARG A 1 97 ? 14.256 -1.246 -3.255 1.00 89.94 97 ARG A C 1
ATOM 768 O O . ARG A 1 97 ? 14.466 -2.034 -4.178 1.00 89.94 97 ARG A O 1
ATOM 775 N N . ARG A 1 98 ? 13.656 -0.071 -3.441 1.00 89.44 98 ARG A N 1
ATOM 776 C CA . ARG A 1 98 ? 13.217 0.425 -4.742 1.00 89.44 98 ARG A CA 1
ATOM 777 C C . ARG A 1 98 ? 14.439 0.767 -5.590 1.00 89.44 98 ARG A C 1
ATOM 779 O O . ARG A 1 98 ? 15.366 1.428 -5.138 1.00 89.44 98 ARG A O 1
ATOM 786 N N . THR A 1 99 ? 14.428 0.327 -6.844 1.00 84.12 99 THR A N 1
ATOM 787 C CA . THR A 1 99 ? 15.502 0.603 -7.808 1.00 84.12 99 THR A CA 1
ATOM 788 C C . THR A 1 99 ? 14.958 1.373 -9.007 1.00 84.12 99 THR A C 1
ATOM 790 O O . THR A 1 99 ? 13.756 1.370 -9.273 1.00 84.12 99 THR A O 1
ATOM 793 N N . CYS A 1 100 ? 15.845 1.999 -9.786 1.00 78.31 100 CYS A N 1
ATOM 794 C CA . CYS A 1 100 ? 15.467 2.684 -11.027 1.00 78.31 100 CYS A CA 1
ATOM 795 C C . CYS A 1 100 ? 14.914 1.735 -12.110 1.00 78.31 100 CYS A C 1
ATOM 797 O O . CYS A 1 100 ? 14.312 2.196 -13.081 1.00 78.31 100 CYS A O 1
ATOM 799 N N . LEU A 1 101 ? 15.072 0.415 -11.937 1.00 82.12 101 LEU A N 1
ATOM 800 C CA . LEU A 1 101 ? 14.574 -0.599 -12.866 1.00 82.12 101 LEU A CA 1
ATOM 801 C C . LEU A 1 101 ? 13.052 -0.580 -12.985 1.00 82.12 101 LEU A C 1
ATOM 803 O O . LEU A 1 101 ? 12.534 -0.888 -14.054 1.00 82.12 101 LEU A O 1
ATOM 807 N N . THR A 1 102 ? 12.327 -0.163 -11.945 1.00 84.69 102 THR A N 1
ATOM 808 C CA . THR A 1 102 ? 10.868 -0.053 -12.030 1.00 84.69 102 THR A CA 1
ATOM 809 C C . THR A 1 102 ? 10.441 0.965 -13.087 1.00 84.69 102 THR A C 1
ATOM 811 O O . THR A 1 102 ? 9.535 0.690 -13.871 1.00 84.69 102 THR A O 1
ATOM 814 N N . SER A 1 103 ? 11.143 2.101 -13.185 1.00 85.00 103 SER A N 1
ATOM 815 C CA . SER A 1 103 ? 10.898 3.092 -14.241 1.00 85.00 103 SER A CA 1
ATOM 816 C C . SER A 1 103 ? 11.196 2.536 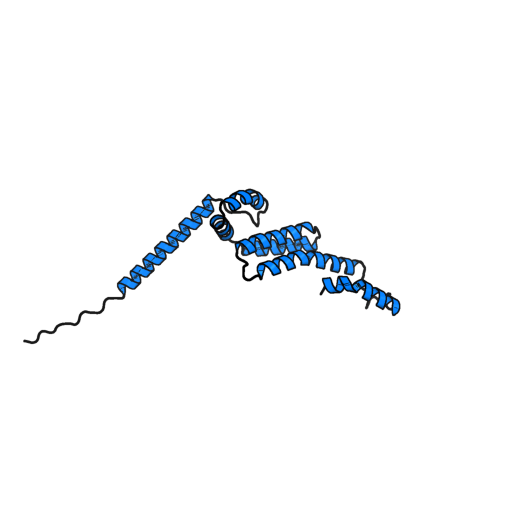-15.630 1.00 85.00 103 SER A C 1
ATOM 818 O O . SER A 1 103 ? 10.447 2.792 -16.566 1.00 85.00 103 SER A O 1
ATOM 820 N N . VAL A 1 104 ? 12.263 1.741 -15.757 1.00 88.31 104 VAL A N 1
ATOM 821 C CA . VAL A 1 104 ? 12.619 1.069 -17.014 1.00 88.31 104 VAL A CA 1
ATOM 822 C C . VAL A 1 104 ? 11.532 0.074 -17.425 1.00 88.31 104 VAL A C 1
ATOM 824 O O . VAL A 1 104 ? 11.126 0.064 -18.582 1.00 88.31 104 VAL A O 1
ATOM 827 N N . LEU A 1 105 ? 11.027 -0.741 -16.495 1.00 87.88 105 LEU A N 1
ATOM 828 C CA . LEU A 1 105 ? 9.984 -1.726 -16.790 1.00 87.88 105 LEU A CA 1
ATOM 829 C C . LEU A 1 105 ? 8.665 -1.076 -17.198 1.00 87.88 105 LEU A C 1
ATOM 831 O O . LEU A 1 105 ? 8.032 -1.555 -18.132 1.00 87.88 105 LEU A O 1
ATOM 835 N N . ILE A 1 106 ? 8.260 0.007 -16.532 1.00 87.00 106 ILE A N 1
ATOM 836 C CA . ILE A 1 106 ? 7.038 0.736 -16.895 1.00 87.00 106 ILE A CA 1
ATOM 837 C C . ILE A 1 106 ? 7.190 1.347 -18.290 1.00 87.00 106 ILE A C 1
ATOM 839 O O . ILE A 1 106 ? 6.326 1.128 -19.133 1.00 87.00 106 ILE A O 1
ATOM 843 N N . TYR A 1 107 ? 8.329 1.994 -18.564 1.00 89.44 107 TYR A N 1
ATOM 844 C CA . TYR A 1 107 ? 8.650 2.548 -19.882 1.00 89.44 107 TYR A CA 1
ATOM 845 C C . TYR A 1 107 ? 8.615 1.494 -20.999 1.00 89.44 107 TYR A C 1
ATOM 847 O O . TYR A 1 107 ? 8.105 1.756 -22.083 1.00 89.44 107 TYR A O 1
ATOM 855 N N . LEU A 1 108 ? 9.176 0.305 -20.751 1.00 89.06 108 LEU A N 1
ATOM 856 C CA . LEU A 1 108 ? 9.218 -0.782 -21.734 1.00 89.06 108 LEU A CA 1
ATOM 857 C C . LEU A 1 108 ? 7.868 -1.479 -21.917 1.00 89.06 108 LEU A C 1
ATOM 859 O O . LEU A 1 108 ? 7.602 -1.993 -23.000 1.00 89.06 108 LEU A O 1
ATOM 863 N N . ARG A 1 109 ? 7.044 -1.540 -20.866 1.00 88.19 109 ARG A N 1
ATOM 864 C CA . ARG A 1 109 ? 5.729 -2.184 -20.912 1.00 88.19 109 ARG A CA 1
ATOM 865 C C . ARG A 1 109 ? 4.730 -1.349 -21.698 1.00 88.19 109 ARG A C 1
ATOM 867 O O . ARG A 1 109 ? 4.002 -1.902 -22.513 1.00 88.19 109 ARG A O 1
ATOM 874 N N . ASP A 1 110 ? 4.675 -0.054 -21.407 1.00 86.75 110 ASP A N 1
ATOM 875 C CA . ASP A 1 110 ? 3.729 0.866 -22.024 1.00 86.75 110 ASP A CA 1
ATOM 876 C C . ASP A 1 110 ? 4.288 2.293 -21.993 1.00 86.75 110 ASP A C 1
ATOM 878 O O . ASP A 1 110 ? 4.260 2.983 -20.971 1.00 86.75 110 ASP A O 1
ATOM 882 N N . TYR A 1 111 ? 4.825 2.724 -23.134 1.00 84.50 111 TYR A N 1
ATOM 883 C CA . TYR A 1 111 ? 5.399 4.058 -23.289 1.00 84.50 111 TYR A CA 1
ATOM 884 C C . TYR A 1 111 ? 4.352 5.167 -23.148 1.00 84.50 111 TYR A C 1
ATOM 886 O O . TYR A 1 111 ? 4.647 6.207 -22.563 1.00 84.50 111 TYR A O 1
ATOM 894 N N . VAL A 1 112 ? 3.146 4.946 -23.681 1.00 84.75 112 VAL A N 1
ATOM 895 C CA . VAL A 1 112 ? 2.073 5.950 -23.667 1.00 84.75 112 VAL A CA 1
ATOM 896 C C . VAL A 1 112 ? 1.653 6.191 -22.227 1.00 84.75 112 VAL A C 1
ATOM 898 O O . VAL A 1 112 ? 1.689 7.323 -21.750 1.00 84.75 112 VAL A O 1
ATOM 901 N N . LYS A 1 113 ? 1.405 5.105 -21.492 1.00 79.81 113 LYS A N 1
ATOM 902 C CA . LYS A 1 113 ? 1.090 5.181 -20.069 1.00 79.81 113 LYS A CA 1
ATOM 903 C C . LYS A 1 113 ? 2.214 5.814 -19.251 1.00 79.81 113 LYS A C 1
ATOM 905 O O . LYS A 1 113 ? 1.939 6.565 -18.327 1.00 79.81 113 LYS A O 1
ATOM 910 N N . TYR A 1 114 ? 3.478 5.540 -19.574 1.00 83.69 114 TYR A N 1
ATOM 911 C CA . TYR A 1 114 ? 4.612 6.168 -18.891 1.00 83.69 114 TYR A CA 1
ATOM 912 C C . TYR A 1 114 ? 4.627 7.701 -19.052 1.00 83.69 114 TYR A C 1
ATOM 914 O O . TYR A 1 114 ? 4.968 8.398 -18.096 1.00 83.69 114 TYR A O 1
ATOM 922 N N . GLU A 1 115 ? 4.271 8.231 -20.228 1.00 82.88 115 GLU A N 1
ATOM 923 C CA . GLU A 1 115 ? 4.163 9.683 -20.435 1.00 82.88 115 GLU A CA 1
ATOM 924 C C . GLU A 1 115 ? 2.971 10.303 -19.706 1.00 82.88 115 GLU A C 1
ATOM 926 O O . GLU A 1 115 ? 3.122 11.374 -19.123 1.00 82.88 115 GLU A O 1
ATOM 931 N N . GLU A 1 116 ? 1.825 9.625 -19.670 1.00 81.50 116 GLU A N 1
ATOM 932 C CA . GLU A 1 116 ? 0.648 10.082 -18.915 1.00 81.50 116 GLU A CA 1
ATOM 933 C C . GLU A 1 116 ? 0.919 10.110 -17.402 1.00 81.50 116 GLU A C 1
ATOM 935 O O . GLU A 1 116 ? 0.614 11.079 -16.705 1.00 81.50 116 GLU A O 1
ATOM 940 N N . ASP A 1 117 ? 1.566 9.062 -16.898 1.00 76.44 117 ASP A N 1
ATOM 941 C CA . ASP A 1 117 ? 1.858 8.869 -15.482 1.00 76.44 117 ASP A CA 1
ATOM 942 C C . ASP A 1 117 ? 2.997 9.786 -14.979 1.00 76.44 117 ASP A C 1
ATOM 944 O O . ASP A 1 117 ? 3.150 9.998 -13.773 1.00 76.44 117 ASP A O 1
ATOM 948 N N . LEU A 1 118 ? 3.818 10.354 -15.867 1.00 78.88 118 LEU A N 1
ATOM 949 C CA . LEU A 1 118 ? 5.034 11.098 -15.506 1.00 78.88 118 LEU A CA 1
ATOM 950 C C . LEU A 1 118 ? 4.759 12.261 -14.537 1.00 78.88 118 LEU A C 1
ATOM 952 O O . LEU A 1 118 ? 5.510 12.448 -13.574 1.00 78.88 118 LEU A O 1
ATOM 956 N N . GLU A 1 119 ? 3.670 13.004 -14.744 1.00 76.38 119 GLU A N 1
ATOM 957 C CA . GLU A 1 119 ? 3.273 14.113 -13.869 1.00 76.38 119 GLU A CA 1
ATOM 958 C C . GLU A 1 119 ? 2.697 13.647 -12.529 1.00 76.38 119 GLU A C 1
ATOM 960 O O . GLU A 1 119 ? 2.947 14.270 -11.493 1.00 76.38 119 GLU A O 1
ATOM 965 N N . GLU A 1 120 ? 1.929 12.554 -12.516 1.00 76.75 120 GLU A N 1
ATOM 966 C CA . GLU A 1 120 ? 1.369 12.009 -11.277 1.00 76.75 120 GLU A CA 1
ATOM 967 C C . GLU A 1 120 ? 2.489 11.488 -10.372 1.00 76.75 120 GLU A C 1
ATOM 969 O O . GLU A 1 120 ? 2.524 11.777 -9.173 1.00 76.75 120 GLU A O 1
ATOM 974 N N . TYR A 1 121 ? 3.450 10.774 -10.955 1.00 76.50 121 TYR A N 1
ATOM 975 C CA . TYR A 1 121 ? 4.584 10.210 -10.233 1.00 76.50 121 TYR A CA 1
ATOM 976 C C . TYR A 1 121 ? 5.573 11.286 -9.783 1.00 76.50 121 TYR A C 1
ATOM 978 O O . TYR A 1 121 ? 6.264 11.089 -8.787 1.00 76.50 121 TYR A O 1
ATOM 986 N N . ALA A 1 122 ? 5.642 12.432 -10.466 1.00 76.50 122 ALA A N 1
ATOM 987 C CA . ALA A 1 122 ? 6.523 13.532 -10.080 1.00 76.50 122 ALA A CA 1
ATOM 988 C C . ALA A 1 122 ? 6.172 14.150 -8.716 1.00 76.50 122 ALA A C 1
ATOM 990 O O . ALA A 1 122 ? 7.044 14.751 -8.090 1.00 76.50 122 ALA A O 1
ATOM 991 N N . ARG A 1 123 ? 4.926 13.998 -8.243 1.00 79.31 123 ARG A N 1
ATOM 992 C CA . ARG A 1 123 ? 4.466 14.565 -6.962 1.00 79.31 123 ARG A CA 1
ATOM 993 C C . ARG A 1 123 ? 4.911 13.763 -5.745 1.00 79.31 123 ARG A C 1
ATOM 995 O O . ARG A 1 123 ? 4.891 14.287 -4.636 1.00 79.31 123 ARG A O 1
ATOM 1002 N N . ASP A 1 124 ? 5.276 12.500 -5.939 1.00 84.50 124 ASP A N 1
ATOM 1003 C CA . ASP A 1 124 ? 5.693 11.610 -4.865 1.00 84.50 124 ASP A CA 1
ATOM 1004 C C . ASP A 1 124 ? 7.183 11.285 -5.022 1.00 84.50 124 ASP A C 1
ATOM 1006 O O . ASP A 1 124 ? 7.572 10.505 -5.887 1.00 84.50 124 ASP A O 1
ATOM 1010 N N . GLU A 1 125 ? 8.027 11.854 -4.157 1.00 85.75 125 GLU A N 1
ATOM 1011 C CA . GLU A 1 125 ? 9.481 11.643 -4.213 1.00 85.75 125 GLU A CA 1
ATOM 1012 C C . GLU A 1 125 ? 9.892 10.167 -4.061 1.00 85.75 125 GLU A C 1
ATOM 1014 O O . GLU A 1 125 ? 10.881 9.742 -4.655 1.00 85.75 125 GLU A O 1
ATOM 1019 N N . LEU A 1 126 ? 9.119 9.347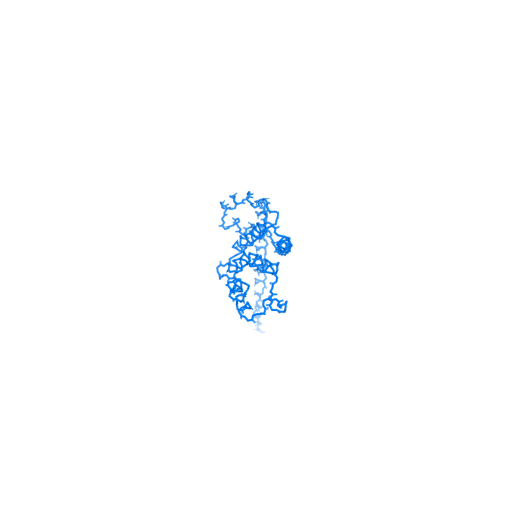 -3.334 1.00 88.25 126 LEU A N 1
ATOM 1020 C CA . LEU A 1 126 ? 9.410 7.918 -3.189 1.00 88.25 126 LEU A CA 1
ATOM 1021 C C . LEU A 1 126 ? 9.137 7.164 -4.483 1.00 88.25 126 LEU A C 1
ATOM 1023 O O . LEU A 1 126 ? 9.913 6.278 -4.830 1.00 88.25 126 LEU A O 1
ATOM 1027 N N . PHE A 1 127 ? 8.034 7.483 -5.164 1.00 87.56 127 PHE A N 1
ATOM 1028 C CA . PHE A 1 127 ? 7.597 6.797 -6.380 1.00 87.56 127 PHE A CA 1
ATOM 1029 C C . PHE A 1 127 ? 8.005 7.514 -7.668 1.00 87.56 127 PHE A C 1
ATOM 1031 O O . PHE A 1 127 ? 7.731 7.006 -8.751 1.00 87.56 127 PHE A O 1
ATOM 1038 N N . LYS A 1 128 ? 8.739 8.621 -7.587 1.00 87.19 128 LYS A N 1
ATOM 1039 C CA . LYS A 1 128 ? 9.194 9.411 -8.733 1.00 87.19 128 LYS A CA 1
ATOM 1040 C C . LYS A 1 128 ? 9.829 8.560 -9.825 1.00 87.19 128 LYS A C 1
ATOM 1042 O O . LYS A 1 128 ? 10.613 7.643 -9.545 1.00 87.19 128 LYS A O 1
ATOM 1047 N N . MET A 1 129 ? 9.463 8.857 -11.070 1.00 85.31 129 MET A N 1
ATOM 1048 C CA . MET A 1 129 ? 9.983 8.170 -12.247 1.00 85.31 129 MET A CA 1
ATOM 1049 C C . MET A 1 129 ? 11.317 8.755 -12.697 1.00 85.31 129 MET A C 1
ATOM 1051 O O . MET A 1 129 ? 11.532 9.966 -12.683 1.00 85.31 129 MET A O 1
ATOM 1055 N N . SER A 1 130 ? 12.219 7.872 -13.128 1.00 86.00 130 SER A N 1
ATOM 1056 C CA . SER A 1 130 ? 13.462 8.282 -13.783 1.00 86.00 130 SER A CA 1
ATOM 1057 C C . SER A 1 130 ? 13.149 8.966 -15.107 1.00 86.00 130 SER A C 1
ATOM 1059 O O . SER A 1 130 ? 12.254 8.523 -15.817 1.00 86.00 130 SER A O 1
ATOM 1061 N N . GLN A 1 131 ? 13.912 9.995 -15.476 1.00 84.75 131 GLN A N 1
ATOM 1062 C CA . GLN A 1 131 ? 13.759 10.660 -16.772 1.00 84.75 131 GLN A CA 1
ATOM 1063 C C . GLN A 1 131 ? 14.045 9.702 -17.937 1.00 84.75 131 GLN A C 1
ATOM 1065 O O . GLN A 1 131 ? 14.955 8.870 -17.855 1.00 84.75 131 GLN A O 1
ATOM 1070 N N . LYS A 1 132 ? 13.349 9.894 -19.066 1.00 85.75 132 LYS A N 1
ATOM 1071 C CA . LYS A 1 132 ? 13.526 9.119 -20.308 1.00 85.75 132 LYS A CA 1
ATOM 1072 C C . LYS A 1 132 ? 14.992 8.959 -20.718 1.00 85.75 132 LYS A C 1
ATOM 1074 O O . LYS A 1 132 ? 15.429 7.860 -21.045 1.00 85.75 132 LYS A O 1
ATOM 1079 N N . VAL A 1 133 ? 15.779 10.034 -20.653 1.00 87.19 133 VAL A N 1
ATOM 1080 C CA . VAL A 1 133 ? 17.210 10.002 -21.007 1.00 87.19 133 VAL A CA 1
ATOM 1081 C C . VAL A 1 133 ? 17.993 9.040 -20.107 1.00 87.19 133 VAL A C 1
ATOM 1083 O O . VAL A 1 133 ? 18.839 8.292 -20.596 1.00 87.19 133 VAL A O 1
ATOM 1086 N N . SER A 1 134 ? 17.704 9.023 -18.805 1.00 87.00 134 SER A N 1
ATOM 1087 C CA . SER A 1 134 ? 18.335 8.112 -17.844 1.00 87.00 134 SER A CA 1
ATOM 1088 C C . SER A 1 134 ? 17.913 6.662 -18.078 1.00 87.00 134 SER A C 1
ATOM 1090 O O . SER A 1 134 ? 18.762 5.774 -18.055 1.00 87.00 134 SER A O 1
ATOM 1092 N N . ILE A 1 135 ? 16.634 6.431 -18.390 1.00 88.94 135 ILE A N 1
ATOM 1093 C CA . ILE A 1 135 ? 16.106 5.105 -18.745 1.00 88.94 135 ILE A CA 1
ATOM 1094 C C . ILE A 1 135 ? 16.822 4.554 -19.983 1.00 88.94 135 ILE A C 1
ATOM 1096 O O . ILE A 1 135 ? 17.352 3.445 -19.949 1.00 88.94 135 ILE A O 1
ATOM 1100 N N . LEU A 1 136 ? 16.906 5.339 -21.061 1.00 88.69 136 LEU A N 1
ATOM 1101 C CA . LEU A 1 136 ? 17.565 4.922 -22.303 1.00 88.69 136 LEU A CA 1
ATOM 1102 C C . LEU A 1 136 ? 19.060 4.641 -22.104 1.00 88.69 136 LEU A C 1
ATOM 1104 O O . LEU A 1 136 ? 19.590 3.688 -22.679 1.00 88.69 136 LEU A O 1
ATOM 1108 N N . LYS A 1 137 ? 19.743 5.438 -21.272 1.00 89.00 137 LYS A N 1
ATOM 1109 C CA . LYS A 1 137 ? 21.142 5.186 -20.894 1.00 89.00 137 LYS A CA 1
ATOM 1110 C C . LYS A 1 137 ? 21.296 3.847 -20.174 1.00 89.00 137 LYS A C 1
ATOM 1112 O O . LYS A 1 137 ? 22.203 3.092 -20.525 1.00 89.00 137 LYS A O 1
ATOM 1117 N N . GLU A 1 138 ? 20.416 3.538 -19.224 1.00 87.94 138 GLU A N 1
ATOM 1118 C CA . GLU A 1 138 ? 20.470 2.280 -18.472 1.00 87.94 138 GLU A CA 1
ATOM 1119 C C . GLU A 1 138 ? 20.182 1.070 -19.373 1.00 87.94 138 GLU A C 1
ATOM 1121 O O . GLU A 1 138 ? 20.945 0.104 -19.361 1.00 87.94 138 GLU A O 1
ATOM 1126 N N . ILE A 1 139 ? 19.163 1.155 -20.239 1.00 89.50 139 ILE A N 1
ATOM 1127 C CA . ILE A 1 139 ? 18.858 0.109 -21.232 1.00 89.50 139 ILE A CA 1
ATOM 1128 C C . ILE A 1 139 ? 20.073 -0.140 -22.131 1.00 89.50 139 ILE A C 1
ATOM 1130 O O . ILE A 1 139 ? 20.529 -1.278 -22.263 1.00 89.50 139 ILE A O 1
ATOM 1134 N N . LYS A 1 140 ? 20.641 0.922 -22.720 1.00 90.62 140 LYS A N 1
ATOM 1135 C CA . LYS A 1 140 ? 21.817 0.819 -23.595 1.00 90.62 140 LYS A CA 1
ATOM 1136 C C . LYS A 1 140 ? 22.996 0.173 -22.870 1.00 90.62 140 LYS A C 1
ATOM 1138 O O . LYS A 1 140 ? 23.628 -0.726 -23.422 1.00 90.62 140 LYS A O 1
ATOM 1143 N N . LYS A 1 141 ? 23.292 0.613 -21.644 1.00 89.31 141 LYS A N 1
ATOM 1144 C CA . LYS A 1 141 ? 24.377 0.065 -20.821 1.00 89.31 141 LYS A CA 1
ATOM 1145 C C . LYS A 1 141 ? 24.197 -1.438 -20.605 1.00 89.31 141 LYS A C 1
ATOM 1147 O O . LYS A 1 141 ? 25.123 -2.199 -20.879 1.00 89.31 141 LYS A O 1
ATOM 1152 N N . LYS A 1 142 ? 23.004 -1.866 -20.188 1.00 87.88 142 LYS A N 1
ATOM 1153 C CA . LYS A 1 142 ? 22.692 -3.275 -19.911 1.00 87.88 142 LYS A CA 1
ATOM 1154 C C . LYS A 1 142 ? 22.757 -4.155 -21.157 1.00 87.88 142 LYS A C 1
ATOM 1156 O O . LYS A 1 142 ? 23.273 -5.269 -21.087 1.00 87.88 142 LYS A O 1
ATOM 1161 N N . LEU A 1 143 ? 22.299 -3.654 -22.303 1.00 89.31 143 LEU A N 1
ATOM 1162 C CA . LEU A 1 143 ? 22.427 -4.363 -23.579 1.00 89.31 143 LEU A CA 1
ATOM 1163 C C . LEU A 1 143 ? 23.895 -4.542 -23.982 1.00 89.31 143 LEU A C 1
ATOM 1165 O O . LEU A 1 143 ? 24.296 -5.646 -24.337 1.00 89.31 143 LEU A O 1
ATOM 1169 N N . ILE A 1 144 ? 24.717 -3.495 -23.864 1.00 90.56 144 ILE A N 1
ATOM 1170 C CA . ILE A 1 144 ? 26.156 -3.577 -24.161 1.00 90.56 144 ILE A CA 1
ATOM 1171 C C . ILE A 1 144 ? 26.859 -4.568 -23.222 1.00 90.56 144 ILE A C 1
ATOM 1173 O O . ILE A 1 144 ? 27.656 -5.379 -23.691 1.00 90.56 144 ILE A O 1
ATOM 1177 N N . GLU A 1 145 ? 26.567 -4.529 -21.917 1.00 91.88 145 GLU A N 1
ATOM 1178 C CA . GLU A 1 145 ? 27.084 -5.498 -20.935 1.00 91.88 145 GLU A CA 1
ATOM 1179 C C . GLU A 1 145 ? 26.737 -6.938 -21.343 1.00 91.88 145 GLU A C 1
ATOM 1181 O O . GLU A 1 145 ? 27.612 -7.809 -21.357 1.00 91.88 145 GLU A O 1
ATOM 1186 N N . ARG A 1 146 ? 25.485 -7.182 -21.750 1.00 90.50 146 ARG A N 1
ATOM 1187 C CA . ARG A 1 146 ? 25.026 -8.503 -22.194 1.00 90.50 146 ARG A CA 1
ATOM 1188 C C . ARG A 1 146 ? 25.737 -8.973 -23.463 1.00 90.50 146 ARG A C 1
ATOM 1190 O O . ARG A 1 146 ? 26.213 -10.105 -23.487 1.00 90.50 146 ARG A O 1
ATOM 1197 N N . CYS A 1 147 ? 25.871 -8.114 -24.474 1.00 88.12 147 CYS A N 1
ATOM 1198 C CA . CYS A 1 147 ? 26.570 -8.457 -25.716 1.00 88.12 147 CYS A CA 1
ATOM 1199 C C . CYS A 1 147 ? 28.053 -8.776 -25.473 1.00 88.12 147 CYS A C 1
ATOM 1201 O O . CYS A 1 147 ? 28.564 -9.758 -26.005 1.00 88.12 147 CYS A O 1
ATOM 1203 N N . LYS A 1 148 ? 28.743 -7.993 -24.629 1.00 88.81 148 LYS A N 1
ATOM 1204 C CA . LYS A 1 148 ? 30.142 -8.264 -24.247 1.00 88.81 148 LYS A CA 1
ATOM 1205 C C . LYS A 1 148 ? 30.292 -9.604 -23.530 1.00 88.81 148 LYS A C 1
ATOM 1207 O O . LYS A 1 148 ? 31.227 -10.346 -23.807 1.00 88.81 148 LYS A O 1
ATOM 1212 N N . THR A 1 149 ? 29.359 -9.908 -22.632 1.00 85.56 149 THR A N 1
ATOM 1213 C CA . THR A 1 149 ? 29.341 -11.164 -21.876 1.00 85.56 149 THR A CA 1
ATOM 1214 C C . THR A 1 149 ? 29.159 -12.363 -22.810 1.00 85.56 149 THR A C 1
ATOM 1216 O O . THR A 1 149 ? 29.929 -13.314 -22.739 1.00 85.56 149 THR A O 1
ATOM 1219 N N . GLN A 1 150 ? 28.201 -12.301 -23.740 1.00 77.88 150 GLN A N 1
ATOM 1220 C CA . GLN A 1 150 ? 27.986 -13.361 -24.734 1.00 77.88 150 GLN A CA 1
ATOM 1221 C C . GLN A 1 150 ? 29.192 -13.558 -25.660 1.00 77.88 150 GLN A C 1
ATOM 1223 O O . GLN A 1 150 ? 29.580 -14.693 -25.922 1.00 77.88 150 GLN A O 1
ATOM 1228 N N . TYR A 1 151 ? 29.820 -12.468 -26.108 1.00 76.19 151 TYR A N 1
ATOM 1229 C CA . TYR A 1 151 ? 31.039 -12.538 -26.914 1.00 76.19 151 TYR A CA 1
ATOM 1230 C C . TYR A 1 151 ? 32.190 -13.229 -26.162 1.00 76.19 151 TYR A C 1
ATOM 1232 O O . TYR A 1 151 ? 32.881 -14.077 -26.725 1.00 76.19 151 TYR A O 1
ATOM 1240 N N . TYR A 1 152 ? 32.370 -12.917 -24.874 1.00 73.25 152 TYR A N 1
ATOM 1241 C CA . TYR A 1 152 ? 33.395 -13.545 -24.036 1.00 73.25 152 TYR A CA 1
ATOM 1242 C C . TYR A 1 152 ? 33.182 -15.060 -23.889 1.00 73.25 152 TYR A C 1
ATOM 1244 O O . TYR A 1 152 ? 34.121 -15.823 -24.114 1.00 73.25 152 TYR A O 1
ATOM 1252 N N . TYR A 1 153 ? 31.954 -15.504 -23.596 1.00 66.50 153 TYR A N 1
ATOM 1253 C CA . TYR A 1 153 ? 31.641 -16.935 -23.471 1.00 66.50 153 TYR A CA 1
ATOM 1254 C C . TYR A 1 153 ? 31.842 -17.704 -24.787 1.00 66.50 153 TYR A C 1
ATOM 1256 O O . TYR A 1 153 ? 32.476 -18.757 -24.780 1.00 66.50 153 TYR A O 1
ATOM 1264 N N . HIS A 1 154 ? 31.425 -17.148 -25.931 1.00 65.81 154 HIS A N 1
ATOM 1265 C CA . HIS A 1 154 ? 31.660 -17.789 -27.233 1.00 65.81 154 HIS A CA 1
ATOM 1266 C C . HIS A 1 154 ? 33.146 -17.887 -27.613 1.00 65.81 154 HIS A C 1
ATOM 1268 O O . HIS A 1 154 ? 33.555 -18.834 -28.285 1.00 65.81 154 HIS A O 1
ATOM 1274 N N . THR A 1 155 ? 33.979 -16.946 -27.161 1.00 61.25 155 THR A N 1
ATOM 1275 C CA . THR A 1 155 ? 35.427 -16.976 -27.429 1.00 61.25 155 THR A CA 1
ATOM 1276 C C . THR A 1 155 ? 36.145 -18.044 -26.584 1.00 61.25 155 THR A C 1
ATOM 1278 O O . THR A 1 155 ? 37.125 -18.634 -27.040 1.00 61.25 155 THR A O 1
ATOM 1281 N N . GLN A 1 156 ? 35.644 -18.342 -25.377 1.00 56.72 156 GLN A N 1
ATOM 1282 C CA . GLN A 1 156 ? 36.183 -19.403 -24.515 1.00 56.72 156 GLN A CA 1
ATOM 1283 C C . GLN A 1 156 ? 35.787 -20.815 -24.971 1.00 56.72 156 GLN A C 1
ATOM 1285 O O . GLN A 1 156 ? 36.647 -21.692 -24.992 1.00 56.72 156 GLN A O 1
ATOM 1290 N N . GLU A 1 157 ? 34.539 -21.033 -25.401 1.00 54.19 157 GLU A N 1
ATOM 1291 C CA . GLU A 1 157 ? 34.103 -22.324 -25.972 1.00 54.19 157 GLU A CA 1
ATOM 1292 C C . GLU A 1 157 ? 34.826 -22.661 -27.285 1.00 54.19 157 GLU A C 1
ATOM 1294 O O . GLU A 1 157 ? 35.131 -23.819 -27.550 1.00 54.19 157 GLU A O 1
ATOM 1299 N N . SER A 1 158 ? 35.173 -21.649 -28.085 1.00 53.91 158 SER A N 1
ATOM 1300 C CA . SER A 1 158 ? 35.910 -21.847 -29.342 1.00 53.91 158 SER A CA 1
ATOM 1301 C C . SER A 1 158 ? 37.396 -22.189 -29.139 1.00 53.91 158 SER A C 1
ATOM 1303 O O . SER A 1 158 ? 38.042 -22.649 -30.074 1.00 53.91 158 SER A O 1
ATOM 1305 N N . SER A 1 159 ? 37.953 -21.971 -27.939 1.00 54.84 159 SER A N 1
ATOM 1306 C CA . SER A 1 159 ? 39.368 -22.251 -27.630 1.00 54.84 159 SER A CA 1
ATOM 1307 C C . SER A 1 159 ? 39.598 -23.599 -26.930 1.00 54.84 159 SER A C 1
ATOM 1309 O O . SER A 1 159 ? 40.746 -24.016 -26.796 1.00 54.84 159 SER A O 1
ATOM 1311 N N . SER A 1 160 ? 38.550 -24.299 -26.475 1.00 47.97 160 SER A N 1
ATOM 1312 C CA . SER A 1 160 ? 38.676 -25.593 -25.778 1.00 47.97 160 SER A CA 1
ATOM 1313 C C . SER A 1 160 ? 38.591 -26.820 -26.696 1.00 47.97 160 SER A C 1
ATOM 1315 O O . SER A 1 160 ? 38.841 -27.933 -26.238 1.00 47.97 160 SER A O 1
ATOM 1317 N N . VAL A 1 161 ? 38.307 -26.645 -27.991 1.00 51.41 161 VAL A N 1
ATOM 1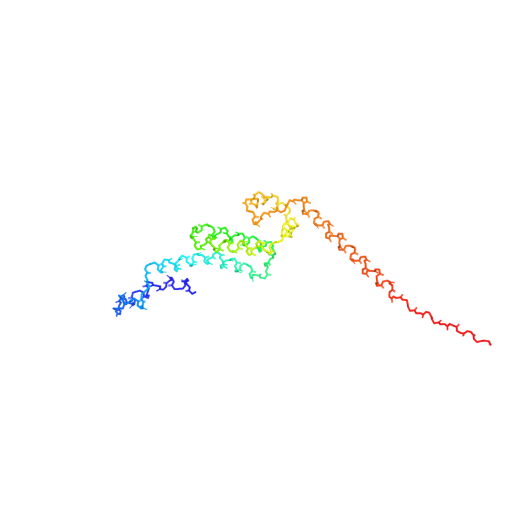318 C CA . VAL A 1 161 ? 38.302 -27.729 -28.989 1.00 51.41 161 VAL A CA 1
ATOM 1319 C C . VAL A 1 161 ? 39.596 -27.676 -29.802 1.00 51.41 161 VAL A C 1
ATOM 1321 O O . VAL A 1 161 ? 39.624 -27.216 -30.937 1.00 51.41 161 VAL A O 1
ATOM 1324 N N . THR A 1 162 ? 40.704 -28.120 -29.210 1.00 48.81 162 THR A N 1
ATOM 1325 C CA . THR A 1 162 ? 41.878 -28.546 -29.991 1.00 48.81 162 THR A CA 1
ATOM 1326 C C . THR A 1 162 ? 42.277 -29.938 -29.508 1.00 48.81 162 THR A C 1
ATOM 1328 O O . THR A 1 162 ? 43.107 -30.085 -28.615 1.00 48.81 162 THR A O 1
ATOM 1331 N N . GLU A 1 163 ? 41.630 -30.975 -30.050 1.00 47.12 163 GLU A N 1
ATOM 1332 C CA . GLU A 1 163 ? 42.152 -32.342 -29.952 1.00 47.12 163 GLU A CA 1
ATOM 1333 C C . GLU A 1 163 ? 43.510 -32.404 -30.675 1.00 47.12 163 GLU A C 1
ATOM 1335 O O . GLU A 1 163 ? 43.632 -31.887 -31.791 1.00 47.12 163 GLU A O 1
ATOM 1340 N N . PRO A 1 164 ? 44.552 -33.008 -30.078 1.00 46.47 164 PRO A N 1
ATOM 1341 C CA . PRO A 1 164 ? 45.831 -33.163 -30.753 1.00 46.47 164 PRO A CA 1
ATOM 1342 C C . PRO A 1 164 ? 45.709 -34.203 -31.877 1.00 46.47 164 PRO A C 1
ATOM 1344 O O . PRO A 1 164 ? 45.311 -35.344 -31.648 1.00 46.47 164 PRO A O 1
ATOM 1347 N N . LEU A 1 165 ? 46.076 -33.793 -33.097 1.00 52.06 165 LEU A N 1
ATOM 1348 C CA . LEU A 1 165 ? 46.210 -34.657 -34.275 1.00 52.06 165 LEU A CA 1
ATOM 1349 C C . LEU A 1 165 ? 47.070 -35.899 -33.955 1.00 52.06 165 LEU A C 1
ATOM 1351 O O . LEU A 1 165 ? 48.137 -35.750 -33.352 1.00 52.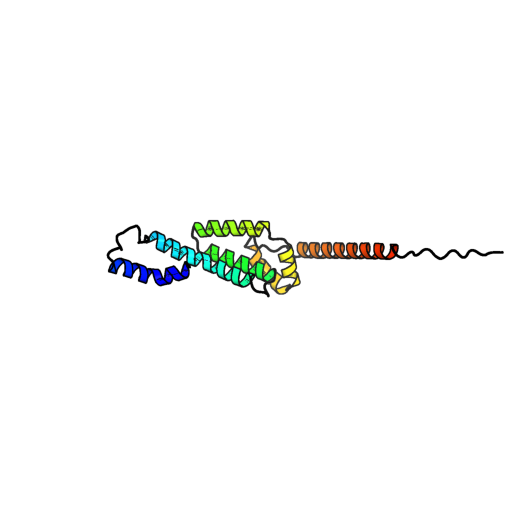06 165 LEU A O 1
ATOM 1355 N N . PRO A 1 166 ? 46.665 -37.110 -34.386 1.00 44.53 166 PRO A N 1
ATOM 1356 C CA . PRO A 1 166 ? 47.454 -38.313 -34.171 1.00 44.53 166 PRO A CA 1
ATOM 1357 C C . PRO A 1 166 ? 48.755 -38.230 -34.975 1.00 44.53 166 PRO A C 1
ATOM 1359 O O . PRO A 1 166 ? 48.751 -38.026 -36.190 1.00 44.53 166 PRO A O 1
ATOM 1362 N N . SER A 1 167 ? 49.881 -38.387 -34.283 1.00 46.88 167 SER A N 1
ATOM 1363 C CA . SER A 1 167 ? 51.212 -38.443 -34.874 1.00 46.88 167 SER A CA 1
ATOM 1364 C C . SER A 1 167 ? 51.353 -39.687 -35.757 1.00 46.88 167 SER A C 1
ATOM 1366 O O . SER A 1 167 ? 51.472 -40.815 -35.281 1.00 46.88 167 SER A O 1
ATOM 1368 N N . THR A 1 168 ? 51.375 -39.488 -37.073 1.00 52.69 168 THR A N 1
ATOM 1369 C CA . THR A 1 168 ? 51.819 -40.506 -38.028 1.00 52.69 168 THR A CA 1
ATOM 1370 C C . THR A 1 168 ? 53.326 -40.711 -37.882 1.00 52.69 168 THR A C 1
ATOM 1372 O O . THR A 1 168 ? 54.122 -39.928 -38.399 1.00 52.69 168 THR A O 1
ATOM 1375 N N . SER A 1 169 ? 53.713 -41.767 -37.166 1.00 44.12 169 SER A N 1
ATOM 1376 C CA . SER A 1 169 ? 55.060 -42.339 -37.213 1.00 44.12 169 SER A CA 1
ATOM 1377 C C . SER A 1 169 ? 55.190 -43.181 -38.483 1.00 44.12 169 SER A C 1
ATOM 1379 O O . SER A 1 169 ? 54.554 -44.229 -38.608 1.00 44.12 169 SER A O 1
ATOM 1381 N N . ALA A 1 170 ? 55.977 -42.695 -39.441 1.00 46.22 170 ALA A N 1
ATOM 1382 C CA . ALA A 1 170 ? 56.421 -43.465 -40.594 1.00 46.22 170 ALA A CA 1
ATOM 1383 C C . ALA A 1 170 ? 57.602 -44.349 -40.168 1.00 46.22 170 ALA A C 1
ATOM 1385 O O . ALA A 1 170 ? 58.666 -43.837 -39.824 1.00 46.22 170 ALA A O 1
ATOM 1386 N N . ALA A 1 171 ? 57.400 -45.666 -40.181 1.00 41.00 171 ALA A N 1
ATOM 1387 C CA . ALA A 1 171 ? 58.476 -46.644 -40.102 1.00 41.00 171 ALA A CA 1
ATOM 1388 C C . ALA A 1 171 ? 59.003 -46.921 -41.519 1.00 41.00 171 ALA A C 1
ATOM 1390 O O . ALA A 1 171 ? 58.233 -47.316 -42.399 1.00 41.00 171 ALA A O 1
ATOM 1391 N N . ALA A 1 172 ? 60.302 -46.705 -41.706 1.00 39.91 172 ALA A N 1
ATOM 1392 C CA . ALA A 1 172 ? 61.133 -47.304 -42.743 1.00 39.91 172 ALA A CA 1
ATOM 1393 C C . ALA A 1 172 ? 62.267 -48.053 -42.037 1.00 39.91 172 ALA A C 1
ATOM 1395 O O . ALA A 1 172 ? 62.735 -47.529 -40.997 1.00 39.91 172 ALA A O 1
#

Sequence (172 aa):
MISTFNKVKLCVGKALIDLGLDTNSDYSLSAEEYTVLTNLDRVFQPIKLAVEVLCRRDSDLVTAETTLRFMIRKLEELTTTLVRKLAESLRNRIAERRTCLTSVLIYLRDYVKYEEDLEEYARDELFKMSQKVSILKEIKKKLIERCKTQYYYHTQESSSVTEPLPSTSAAA

Secondary structure (DSSP, 8-state):
-HHHHHHHHHHHHHHHHHTT-TT-TTT---HHHHHHHHHHHHHHHHHHHHHHHHTSTT--HHHHHHHHHHHHHHHHTT--HHHHHHHHHHHHHHHTT--THHHHHHHHH-HHHHHHHHHHHHT-TTTPPPPHHHHHHHHHHHHHHHHHHHHHHHHHHTTS--PPPP------